Protein AF-A0AAE6NYD7-F1 (afdb_monomer)

pLDDT: mean 76.39, std 18.07, range [29.16, 95.94]

Sequence (90 aa):
MANADTKNPFEGFTFWFGPNAGNQHGTVERGAIAFNGDPVAIYKHNLNTNLVSVATIDGKTKTTQAGGLRAEQVAEMLLRELMAEAKKAV

Mean predicted aligned error: 8.81 Å

Secondary structure (DSSP, 8-state):
--------SSTTEEEEE-TTTT-STTSEEEEEEEETTEEEEEEEEETTTTEEEEEETTS-EEEEE-TTS-HHHHHHHHHHHHHHHHHHT-

Radius of gyration: 13.75 Å; Cα contacts (8 Å, |Δi|>4): 138; chains: 1; bounding box: 28×37×41 Å

Nearest PDB structures (foldseek):
  8r54-assembly1_A  TM=6.179E-01  e=4.843E-01  Mus musculus
  6vhh-assembly1_A  TM=6.187E-01  e=6.147E-01  Homo sapiens
  6ske-assembly2_C  TM=6.132E-01  e=6.147E-01  Gallus gallus
  5yht-assembly1_B  TM=6.202E-01  e=8.283E-01  Mycobacterium tuberculosis H37Rv
  2pcr-assembly1_A  TM=4.841E-01  e=8.283E-01  Aquifex aeolicus VF5

Structure (mmCIF, N/CA/C/O backbone):
data_AF-A0AAE6NYD7-F1
#
_entry.id   AF-A0AAE6NYD7-F1
#
loop_
_atom_site.group_PDB
_atom_site.id
_atom_site.type_symbol
_atom_site.label_atom_id
_atom_site.label_alt_id
_atom_site.label_comp_id
_atom_site.label_asym_id
_atom_site.label_entity_id
_atom_site.label_seq_id
_atom_site.pdbx_PDB_ins_code
_atom_site.Cartn_x
_atom_site.Cartn_y
_atom_site.Cartn_z
_atom_site.occupancy
_atom_site.B_iso_or_equiv
_atom_site.auth_seq_id
_atom_site.auth_comp_id
_atom_site.auth_asym_id
_atom_site.auth_atom_id
_atom_site.pdbx_PDB_model_num
ATOM 1 N N . MET A 1 1 ? -6.600 -28.826 -15.827 1.00 32.50 1 MET A N 1
ATOM 2 C CA . MET A 1 1 ? -5.496 -28.979 -14.858 1.00 32.50 1 MET A CA 1
ATOM 3 C C . MET A 1 1 ? -5.476 -27.724 -14.004 1.00 32.50 1 MET A C 1
ATOM 5 O O . MET A 1 1 ? -5.175 -26.664 -14.532 1.00 32.50 1 MET A O 1
ATOM 9 N N . ALA A 1 2 ? -5.934 -27.818 -12.754 1.00 29.16 2 ALA A N 1
ATOM 10 C CA . ALA A 1 2 ? -5.875 -26.717 -11.796 1.00 29.16 2 ALA A CA 1
ATOM 11 C C . ALA A 1 2 ? -4.425 -26.596 -11.313 1.00 29.16 2 ALA A C 1
ATOM 13 O O . ALA A 1 2 ? -3.845 -27.593 -10.881 1.00 29.16 2 ALA A O 1
ATOM 14 N N . ASN A 1 3 ? -3.822 -25.418 -11.470 1.00 37.53 3 ASN A N 1
ATOM 15 C CA . ASN A 1 3 ? -2.494 -25.164 -10.927 1.00 37.53 3 ASN A CA 1
ATOM 16 C C . ASN A 1 3 ? -2.567 -25.251 -9.404 1.00 37.53 3 ASN A C 1
ATOM 18 O O . ASN A 1 3 ? -3.506 -24.734 -8.805 1.00 37.53 3 ASN A O 1
ATOM 22 N N . ALA A 1 4 ? -1.585 -25.945 -8.828 1.00 37.34 4 ALA A N 1
ATOM 23 C CA . ALA A 1 4 ? -1.457 -26.197 -7.405 1.00 37.34 4 ALA A CA 1
ATOM 24 C C . ALA A 1 4 ? -1.721 -24.925 -6.596 1.00 37.34 4 ALA A C 1
ATOM 26 O O . ALA A 1 4 ? -1.118 -23.887 -6.872 1.00 37.34 4 ALA A O 1
ATOM 27 N N . ASP A 1 5 ? -2.604 -25.042 -5.602 1.00 43.44 5 ASP A N 1
ATOM 28 C CA . ASP A 1 5 ? -2.802 -24.073 -4.534 1.00 43.44 5 ASP A CA 1
ATOM 29 C C . ASP A 1 5 ? -1.449 -23.710 -3.905 1.00 43.44 5 ASP A C 1
ATOM 31 O O . ASP A 1 5 ? -0.996 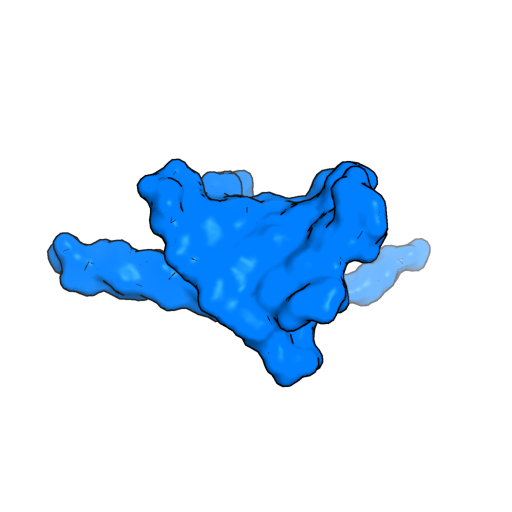-24.306 -2.925 1.00 43.44 5 ASP A O 1
ATOM 35 N N . THR A 1 6 ? -0.789 -22.688 -4.445 1.00 42.31 6 THR A N 1
ATOM 36 C CA . THR 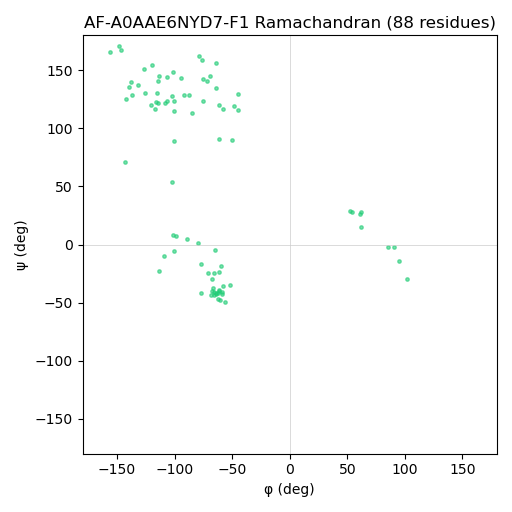A 1 6 ? 0.078 -21.832 -3.651 1.00 42.31 6 THR A CA 1
ATOM 37 C C . THR A 1 6 ? -0.831 -21.202 -2.615 1.00 42.31 6 THR A C 1
ATOM 39 O O . THR A 1 6 ? -1.458 -20.177 -2.883 1.00 42.31 6 THR A O 1
ATOM 42 N N . LYS A 1 7 ? -0.953 -21.855 -1.451 1.00 36.00 7 LYS A N 1
ATOM 43 C CA . LYS A 1 7 ? -1.535 -21.244 -0.259 1.00 36.00 7 LYS A CA 1
ATOM 44 C C . LYS A 1 7 ? -0.933 -19.855 -0.143 1.00 36.00 7 LYS A C 1
ATOM 46 O O . LYS A 1 7 ? 0.285 -19.723 -0.020 1.00 36.00 7 LYS A O 1
ATOM 51 N N . ASN A 1 8 ? -1.780 -18.841 -0.264 1.00 44.53 8 ASN A N 1
ATOM 52 C CA . ASN A 1 8 ? -1.365 -17.467 -0.093 1.00 44.53 8 ASN A CA 1
ATOM 53 C C . ASN A 1 8 ? -0.778 -17.362 1.329 1.00 44.53 8 ASN A C 1
ATOM 55 O O . ASN A 1 8 ? -1.517 -17.622 2.278 1.00 44.53 8 ASN A O 1
ATOM 59 N N . PRO A 1 9 ? 0.518 -17.051 1.519 1.00 45.41 9 PRO A N 1
ATOM 60 C CA . PRO A 1 9 ? 1.120 -16.985 2.856 1.00 45.41 9 PRO A CA 1
ATOM 61 C C . PRO A 1 9 ? 0.521 -15.863 3.726 1.00 45.41 9 PRO A C 1
ATOM 63 O O . PRO A 1 9 ? 0.851 -15.743 4.902 1.00 45.41 9 PRO A O 1
ATOM 66 N N . PHE A 1 10 ? -0.374 -15.059 3.151 1.00 53.69 10 PHE A N 1
ATOM 67 C CA . PHE A 1 10 ? -1.035 -13.908 3.745 1.00 53.69 10 PHE A CA 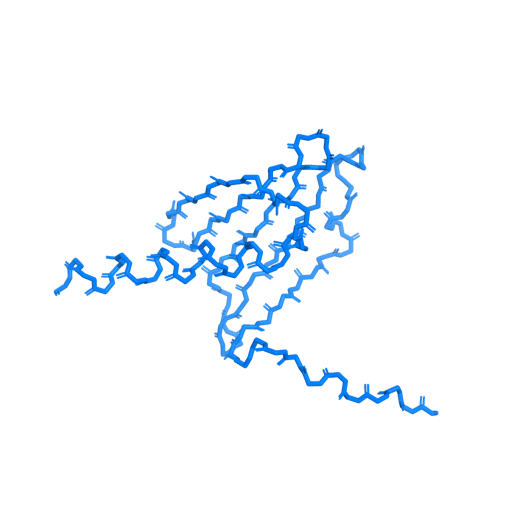1
ATOM 68 C C . PHE A 1 1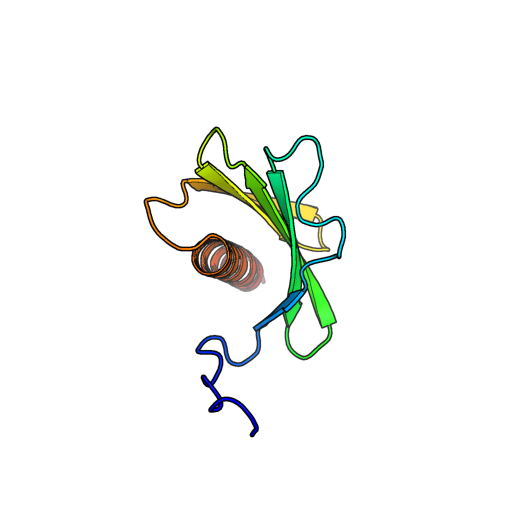0 ? -2.473 -14.242 4.175 1.00 53.69 10 PHE A C 1
ATOM 70 O O . PHE A 1 10 ? -3.412 -13.570 3.751 1.00 53.69 10 PHE A O 1
ATOM 77 N N . GLU A 1 11 ? -2.679 -15.297 4.977 1.00 56.47 11 GLU A N 1
ATOM 78 C CA . GLU A 1 11 ? -4.011 -15.625 5.518 1.00 56.47 11 GLU A CA 1
ATOM 79 C C . GLU A 1 11 ? -4.669 -14.363 6.116 1.00 56.47 11 GLU A C 1
ATOM 81 O O . GLU A 1 11 ? -4.118 -13.710 7.004 1.00 56.47 11 GLU A O 1
ATOM 86 N N . GLY A 1 12 ? -5.824 -13.977 5.566 1.00 67.88 12 GLY A N 1
ATOM 87 C CA . GLY A 1 12 ? -6.563 -12.767 5.937 1.00 67.88 12 GLY A CA 1
ATOM 88 C C . GLY A 1 12 ? -6.413 -11.586 4.973 1.00 67.88 12 GLY A C 1
ATOM 89 O O . GLY A 1 12 ? -7.384 -10.848 4.830 1.00 67.88 12 GLY A O 1
ATOM 90 N N . PHE A 1 13 ? -5.290 -11.419 4.259 1.00 76.06 13 PHE A N 1
ATOM 91 C CA . PHE A 1 13 ? -5.103 -10.333 3.283 1.00 76.06 13 PHE A CA 1
ATOM 92 C C . PHE A 1 13 ? -5.257 -10.812 1.837 1.00 76.06 13 PHE A C 1
ATOM 94 O O . PHE A 1 13 ? -4.594 -11.742 1.380 1.00 76.06 13 PHE A O 1
ATOM 101 N N . THR A 1 14 ? -6.112 -10.128 1.082 1.00 80.69 14 THR A N 1
ATOM 102 C CA . THR A 1 14 ? -6.291 -10.348 -0.357 1.00 80.69 14 THR A CA 1
ATOM 103 C C . THR A 1 14 ? -5.861 -9.106 -1.120 1.00 80.69 1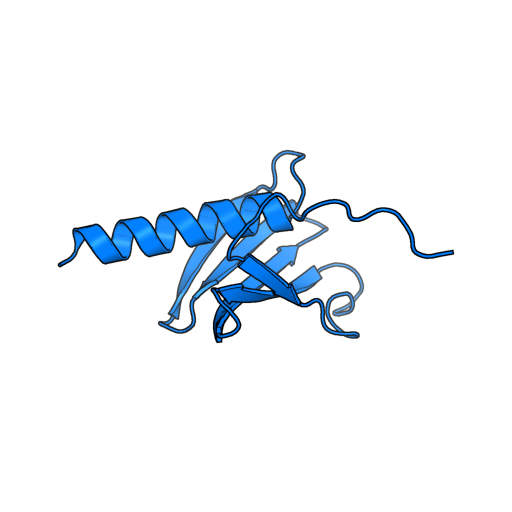4 THR A C 1
ATOM 105 O O . THR A 1 14 ? -6.304 -8.002 -0.810 1.00 80.69 14 THR A O 1
ATOM 108 N N . PHE A 1 15 ? -5.020 -9.290 -2.134 1.00 80.56 15 PHE A N 1
ATOM 109 C CA . PHE A 1 15 ? -4.579 -8.217 -3.019 1.00 80.56 15 PHE A CA 1
ATOM 110 C C . PHE A 1 15 ? -5.373 -8.278 -4.320 1.00 80.56 15 PHE A C 1
ATOM 112 O O . PHE A 1 15 ? -5.397 -9.308 -4.996 1.00 80.56 15 PHE A O 1
ATOM 119 N N . TRP A 1 16 ? -6.032 -7.177 -4.670 1.00 77.31 16 TRP A N 1
ATOM 120 C CA . TRP A 1 16 ? -6.723 -7.025 -5.944 1.00 77.31 16 TRP A CA 1
ATOM 121 C C . TRP A 1 16 ? -5.970 -6.053 -6.832 1.00 77.31 16 TRP A C 1
ATOM 123 O O . TRP A 1 16 ? -5.791 -4.879 -6.504 1.00 77.31 16 TRP A O 1
ATOM 133 N N . PHE A 1 17 ? -5.589 -6.547 -8.000 1.00 70.62 17 PHE A N 1
ATOM 134 C CA . PHE A 1 17 ? -4.957 -5.767 -9.047 1.00 70.62 17 PHE A CA 1
ATOM 135 C C . PHE A 1 17 ? -6.043 -5.443 -10.067 1.00 70.62 17 PHE A C 1
ATOM 137 O O . PHE A 1 17 ? -6.621 -6.339 -10.682 1.00 70.62 17 PHE A O 1
ATOM 144 N N . GLY A 1 18 ? -6.384 -4.165 -10.217 1.00 57.78 18 GLY A N 1
ATOM 145 C CA . GLY A 1 18 ? -7.303 -3.762 -11.278 1.00 57.78 18 GLY A CA 1
ATOM 146 C C . GLY A 1 18 ? -6.692 -4.027 -12.664 1.00 57.78 18 GLY A C 1
ATOM 147 O O . GLY A 1 18 ? -5.475 -3.991 -12.807 1.00 57.78 18 GLY A O 1
ATOM 148 N N . PRO A 1 19 ? -7.493 -4.190 -13.729 1.00 50.97 19 PRO A N 1
ATOM 149 C CA . PRO A 1 19 ? -6.974 -4.246 -15.103 1.00 50.97 19 PRO A CA 1
ATOM 150 C C . PRO A 1 19 ? -6.213 -2.964 -15.511 1.00 50.97 19 PRO A C 1
ATOM 152 O O . PRO A 1 19 ? -5.391 -2.993 -16.420 1.00 50.97 19 PRO A O 1
ATOM 155 N N . ASN A 1 20 ? -6.426 -1.858 -14.783 1.00 50.59 20 ASN A N 1
ATOM 156 C CA . ASN A 1 20 ? -5.683 -0.595 -14.895 1.00 50.59 20 ASN A CA 1
ATOM 157 C C . ASN A 1 20 ? -4.625 -0.397 -13.791 1.00 50.59 20 ASN A C 1
ATOM 159 O O . ASN A 1 20 ? -4.050 0.688 -13.687 1.00 50.59 20 ASN A O 1
ATOM 163 N N . ALA A 1 21 ? -4.364 -1.420 -12.968 1.00 50.28 21 ALA A N 1
ATOM 164 C CA . ALA A 1 21 ? -3.316 -1.416 -11.950 1.00 50.28 21 ALA A CA 1
ATOM 165 C C . ALA A 1 21 ? -1.965 -1.019 -12.537 1.00 50.28 21 ALA A C 1
ATOM 167 O O . ALA A 1 21 ? -1.218 -0.330 -11.864 1.00 50.28 21 ALA A O 1
ATOM 168 N N . GLY A 1 22 ? -1.679 -1.406 -13.781 1.00 46.00 22 GLY A N 1
ATOM 169 C CA . GLY A 1 22 ? -0.369 -1.234 -14.402 1.00 46.00 22 GLY A CA 1
ATOM 170 C C . GLY A 1 22 ? -0.194 -0.041 -15.341 1.00 46.00 22 GLY A C 1
ATOM 171 O O . GLY A 1 22 ? 0.830 0.005 -16.012 1.00 46.00 22 GLY A O 1
ATOM 172 N N . ASN A 1 23 ? -1.138 0.903 -15.485 1.00 48.78 23 ASN A N 1
ATOM 173 C CA . ASN A 1 23 ? -0.993 1.878 -16.577 1.00 48.78 23 ASN A CA 1
ATOM 174 C C . ASN A 1 23 ? -1.443 3.314 -16.283 1.00 48.78 23 ASN A C 1
ATOM 176 O O . ASN A 1 23 ? -2.370 3.851 -16.880 1.00 48.78 23 ASN A O 1
ATOM 180 N N . GLN A 1 24 ? -0.672 4.000 -15.438 1.00 50.44 24 GLN A N 1
ATOM 181 C CA . GLN A 1 24 ? -0.303 5.383 -15.750 1.00 50.44 24 GLN A CA 1
ATOM 182 C C . GLN A 1 24 ? 1.128 5.355 -16.308 1.00 50.44 24 GLN A C 1
ATOM 184 O O . GLN A 1 24 ? 2.101 5.395 -15.560 1.00 50.44 24 GLN A O 1
ATOM 189 N N . HIS A 1 25 ? 1.251 5.194 -17.630 1.00 59.19 25 HIS A N 1
ATOM 190 C CA . HIS A 1 25 ? 2.526 5.203 -18.370 1.00 59.19 25 HIS A CA 1
ATOM 191 C C . HIS A 1 25 ? 3.535 4.093 -17.987 1.00 59.19 25 HIS A C 1
ATOM 193 O O . HIS A 1 25 ? 4.737 4.313 -18.090 1.00 59.19 25 HIS A O 1
ATOM 199 N N . GLY A 1 26 ? 3.094 2.922 -17.509 1.00 62.22 26 GLY A N 1
ATOM 200 C CA . GLY A 1 26 ? 3.998 1.815 -17.145 1.00 62.22 26 GLY A CA 1
ATOM 201 C C . GLY A 1 26 ? 4.996 2.109 -16.013 1.00 62.22 26 GLY A C 1
ATOM 202 O O . GLY A 1 26 ? 5.966 1.380 -15.855 1.00 62.22 26 GLY A O 1
ATOM 203 N N . THR A 1 27 ? 4.794 3.178 -15.236 1.00 73.88 27 THR A N 1
ATOM 204 C CA . THR A 1 27 ? 5.726 3.597 -14.165 1.00 73.88 27 THR A CA 1
ATOM 205 C C . THR A 1 27 ? 5.178 3.367 -12.764 1.00 73.88 27 THR A C 1
ATOM 207 O O . THR A 1 27 ? 5.897 3.530 -11.779 1.00 73.88 27 THR A O 1
ATOM 210 N N . VAL A 1 28 ? 3.897 3.016 -12.649 1.00 80.62 28 VAL A N 1
ATOM 211 C CA . VAL A 1 28 ? 3.219 2.849 -11.369 1.00 80.62 28 VAL A CA 1
ATOM 212 C C . VAL A 1 28 ? 2.251 1.679 -11.440 1.00 80.62 28 VAL A C 1
ATOM 214 O O . VAL A 1 28 ? 1.324 1.703 -12.249 1.00 80.62 28 VAL A O 1
ATOM 217 N N . GLU A 1 29 ? 2.416 0.742 -10.515 1.00 82.50 29 GLU A N 1
ATOM 218 C CA . GLU A 1 29 ? 1.456 -0.313 -10.213 1.00 82.50 29 GLU A CA 1
ATOM 219 C C . GLU A 1 29 ? 0.543 0.104 -9.051 1.00 82.50 29 GLU A C 1
ATOM 221 O O . GLU A 1 29 ? 0.974 0.789 -8.121 1.00 82.50 29 GLU A O 1
ATOM 226 N N . ARG A 1 30 ? -0.739 -0.265 -9.090 1.00 83.81 30 ARG A N 1
ATOM 227 C CA . ARG A 1 30 ? -1.730 0.066 -8.054 1.00 83.81 30 ARG A CA 1
ATOM 228 C C . ARG A 1 30 ? -2.624 -1.125 -7.753 1.00 83.81 30 ARG A C 1
ATOM 230 O O . ARG A 1 30 ? -3.123 -1.758 -8.674 1.00 83.81 30 ARG A O 1
ATOM 237 N N . GLY A 1 31 ? -2.944 -1.351 -6.490 1.00 82.75 31 GLY A N 1
ATOM 238 C CA . GLY A 1 31 ? -3.927 -2.361 -6.111 1.00 82.75 31 GLY A CA 1
ATOM 239 C C . GLY A 1 31 ? -4.694 -1.989 -4.856 1.00 82.75 31 GLY A C 1
ATOM 240 O O . GLY A 1 31 ? -4.374 -1.018 -4.172 1.00 82.75 31 GLY A O 1
ATOM 241 N N . ALA A 1 32 ? -5.731 -2.762 -4.569 1.00 86.19 32 ALA A N 1
ATOM 242 C CA . ALA A 1 32 ? -6.457 -2.708 -3.311 1.00 86.19 32 ALA A CA 1
ATOM 243 C C . ALA A 1 32 ? -6.018 -3.870 -2.417 1.00 86.19 32 ALA A C 1
ATOM 245 O O . ALA A 1 32 ? -5.679 -4.948 -2.906 1.00 86.19 32 ALA A O 1
ATOM 246 N N . ILE A 1 33 ? -6.038 -3.640 -1.111 1.00 88.56 33 ILE A N 1
ATOM 247 C CA . ILE A 1 33 ? -5.807 -4.648 -0.085 1.00 88.56 33 ILE A CA 1
ATOM 248 C C . ILE A 1 33 ? -7.112 -4.807 0.686 1.00 88.56 33 ILE A C 1
ATOM 250 O O . ILE A 1 33 ? -7.627 -3.839 1.252 1.00 88.56 33 ILE A O 1
ATOM 254 N N . ALA A 1 34 ? -7.637 -6.025 0.710 1.00 85.25 34 ALA A N 1
ATOM 255 C CA . ALA A 1 34 ? -8.783 -6.407 1.517 1.00 85.25 34 ALA A CA 1
ATOM 256 C C . ALA A 1 34 ? -8.339 -7.267 2.703 1.00 85.25 34 ALA A C 1
ATOM 258 O O . ALA A 1 34 ? -7.427 -8.082 2.563 1.00 85.25 34 ALA A O 1
ATOM 259 N N . PHE A 1 35 ? -8.992 -7.106 3.852 1.00 83.00 35 PHE A N 1
ATOM 260 C CA . PHE A 1 35 ? -8.833 -7.959 5.025 1.00 83.00 35 PHE A CA 1
ATOM 261 C C . PHE A 1 35 ? -10.159 -8.665 5.309 1.00 83.00 35 PHE A C 1
ATOM 263 O O . PHE A 1 35 ? -11.181 -8.002 5.448 1.00 83.00 35 PHE A O 1
ATOM 270 N N . ASN A 1 36 ? -10.169 -10.000 5.346 1.00 81.88 36 ASN A N 1
ATOM 271 C CA . ASN A 1 36 ? -11.393 -10.810 5.482 1.00 81.88 36 ASN A CA 1
ATOM 272 C C . ASN A 1 36 ? -12.505 -10.482 4.456 1.00 81.88 36 ASN A C 1
ATOM 274 O O . ASN A 1 36 ? -13.683 -10.681 4.729 1.00 81.88 36 ASN A O 1
ATOM 278 N N . GLY A 1 37 ? -12.131 -10.007 3.264 1.00 76.31 37 GLY A N 1
ATOM 279 C CA . GLY A 1 37 ? -13.066 -9.634 2.194 1.00 76.31 37 GLY A CA 1
ATOM 280 C C . GLY A 1 37 ? -13.438 -8.148 2.154 1.00 76.31 37 GLY A C 1
ATOM 281 O O . GLY A 1 37 ? -13.902 -7.687 1.113 1.00 76.31 37 GLY A O 1
ATOM 282 N N . ASP A 1 38 ? -13.151 -7.385 3.210 1.00 79.81 38 ASP A N 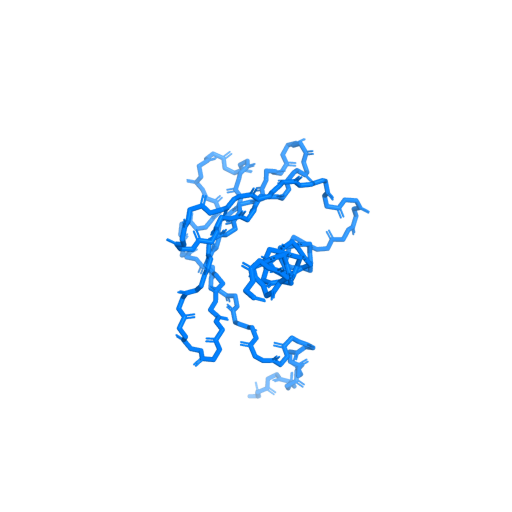1
ATOM 283 C CA . ASP A 1 38 ? -13.426 -5.948 3.265 1.00 79.81 38 ASP A CA 1
ATOM 284 C C . ASP A 1 38 ? -12.214 -5.130 2.789 1.00 79.81 38 ASP A C 1
ATOM 286 O O . ASP A 1 38 ? -11.108 -5.335 3.298 1.00 79.81 38 ASP A O 1
ATOM 290 N N . PRO A 1 39 ? -12.364 -4.186 1.840 1.00 82.44 39 PRO A N 1
ATOM 291 C CA . PRO A 1 39 ? -11.279 -3.295 1.436 1.00 82.44 39 PRO A CA 1
ATOM 292 C C . PRO A 1 39 ? -10.801 -2.436 2.613 1.00 82.44 39 PRO A C 1
ATOM 294 O O . PRO A 1 39 ? -11.561 -1.640 3.159 1.00 82.44 39 PRO A O 1
ATOM 297 N N . VAL A 1 40 ? -9.526 -2.564 2.981 1.00 88.81 40 VAL A N 1
ATOM 298 C CA . VAL A 1 40 ? -8.924 -1.835 4.113 1.00 88.81 40 VAL A CA 1
ATOM 299 C C . VAL A 1 40 ? -7.864 -0.829 3.685 1.00 88.81 40 VAL A C 1
ATOM 301 O O . VAL A 1 40 ? -7.593 0.124 4.417 1.00 88.81 40 VAL A O 1
ATOM 304 N N . ALA A 1 41 ? -7.266 -1.007 2.507 1.00 91.25 41 ALA A N 1
ATOM 305 C CA . ALA A 1 41 ? -6.254 -0.098 1.991 1.00 91.25 41 ALA A CA 1
ATOM 306 C C . ALA A 1 41 ? -6.141 -0.152 0.465 1.00 91.25 41 ALA A C 1
ATOM 308 O O . ALA A 1 41 ? -6.600 -1.084 -0.192 1.00 91.25 41 ALA A O 1
ATOM 309 N N . ILE A 1 42 ? -5.467 0.843 -0.092 1.00 90.31 42 ILE A N 1
ATOM 310 C CA . ILE A 1 42 ? -4.919 0.833 -1.444 1.00 90.31 42 ILE A CA 1
ATOM 311 C C . ILE A 1 42 ? -3.398 0.866 -1.348 1.00 90.31 42 ILE A C 1
ATOM 313 O O . ILE A 1 42 ? -2.843 1.523 -0.467 1.00 90.31 42 ILE A O 1
ATOM 317 N N . TYR A 1 43 ? -2.711 0.184 -2.257 1.00 89.00 43 TYR A N 1
ATOM 318 C CA . TYR A 1 43 ? -1.266 0.293 -2.393 1.00 89.00 43 TYR A CA 1
ATOM 319 C C . TYR A 1 43 ? -0.879 0.788 -3.784 1.00 89.00 43 TYR A C 1
ATOM 321 O O . TYR A 1 43 ? -1.612 0.638 -4.765 1.00 89.00 43 TYR A O 1
ATOM 329 N N . LYS A 1 44 ? 0.290 1.415 -3.852 1.00 90.50 44 LYS A N 1
ATOM 330 C CA . LYS A 1 44 ? 0.892 1.974 -5.055 1.00 90.50 44 LYS A CA 1
ATOM 331 C C . LYS A 1 44 ? 2.373 1.627 -5.054 1.00 90.50 44 LYS A C 1
ATOM 333 O O . LYS A 1 44 ? 3.054 1.932 -4.085 1.00 90.50 44 LYS A O 1
ATOM 338 N N . HIS A 1 45 ? 2.890 1.065 -6.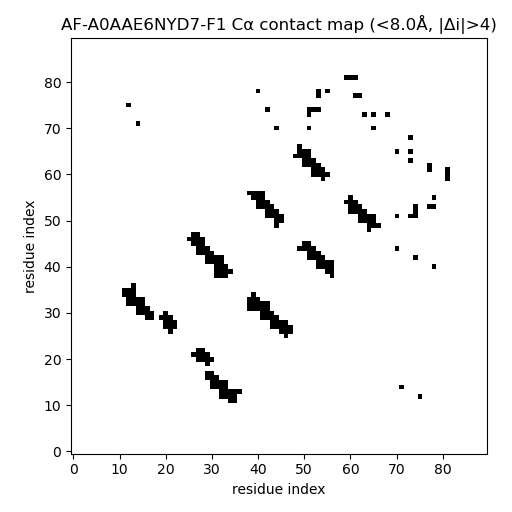134 1.00 89.50 45 HIS A N 1
ATOM 339 C CA . HIS A 1 45 ? 4.315 0.814 -6.323 1.00 89.50 45 HIS A CA 1
ATOM 340 C C . HIS A 1 45 ? 4.822 1.623 -7.510 1.00 89.50 45 HIS A C 1
ATOM 342 O O . HIS A 1 45 ? 4.352 1.473 -8.630 1.00 89.50 45 HIS A O 1
ATOM 348 N N . ASN A 1 46 ? 5.742 2.545 -7.259 1.00 89.75 46 ASN A N 1
ATOM 349 C CA . ASN A 1 46 ? 6.419 3.303 -8.297 1.00 89.75 46 ASN A CA 1
ATOM 350 C C . ASN A 1 46 ? 7.609 2.486 -8.808 1.00 89.75 46 ASN A C 1
ATOM 352 O O . ASN A 1 46 ? 8.576 2.296 -8.076 1.00 89.75 46 ASN A O 1
ATOM 356 N N . LEU A 1 47 ? 7.546 2.044 -10.061 1.00 85.81 47 LEU A N 1
ATOM 357 C CA . LEU A 1 47 ? 8.556 1.197 -10.694 1.00 85.81 47 LEU A CA 1
ATOM 358 C C . LEU A 1 47 ? 9.866 1.946 -10.987 1.00 85.81 47 LEU A C 1
ATOM 360 O O . LEU A 1 47 ? 10.923 1.325 -11.019 1.00 85.81 47 LEU A O 1
ATOM 364 N N . ASN A 1 48 ? 9.829 3.278 -11.134 1.00 88.00 48 ASN A N 1
ATOM 365 C CA . ASN A 1 48 ? 11.033 4.084 -11.371 1.00 88.00 48 ASN A CA 1
ATOM 366 C C . ASN A 1 48 ? 11.851 4.293 -10.094 1.00 88.00 48 ASN A C 1
ATOM 368 O O . ASN A 1 48 ? 13.077 4.258 -10.122 1.00 88.00 48 ASN A O 1
ATOM 372 N N . THR A 1 49 ? 11.177 4.560 -8.973 1.00 89.69 49 THR A N 1
ATOM 373 C CA . THR A 1 49 ? 11.837 4.842 -7.684 1.00 89.69 49 THR A CA 1
ATOM 374 C C . THR A 1 49 ? 11.857 3.642 -6.744 1.00 89.69 49 THR A C 1
ATOM 376 O O . THR A 1 49 ? 12.447 3.711 -5.666 1.00 89.69 49 THR A O 1
ATOM 379 N N . ASN A 1 50 ? 11.190 2.557 -7.133 1.00 89.44 50 ASN A N 1
ATOM 380 C CA . ASN A 1 50 ? 10.940 1.369 -6.329 1.00 89.44 50 ASN A CA 1
ATOM 381 C C . ASN A 1 50 ? 10.261 1.664 -4.973 1.00 89.44 50 ASN A C 1
ATOM 383 O O . ASN A 1 50 ? 10.468 0.948 -3.992 1.00 89.44 50 ASN A O 1
ATOM 387 N N . LEU A 1 51 ? 9.478 2.747 -4.901 1.00 93.62 51 LEU A N 1
ATOM 388 C CA . LEU A 1 51 ? 8.742 3.135 -3.697 1.00 93.62 51 LEU A CA 1
ATOM 389 C C . LEU A 1 51 ? 7.378 2.458 -3.663 1.00 93.62 51 LEU A C 1
ATOM 391 O O . LEU A 1 51 ? 6.606 2.571 -4.612 1.00 93.62 51 LEU A O 1
ATOM 395 N N . VAL A 1 52 ? 7.066 1.819 -2.546 1.00 92.94 52 VAL A N 1
ATOM 396 C CA . VAL A 1 52 ? 5.760 1.242 -2.242 1.00 92.94 52 VAL A CA 1
ATOM 397 C C . VAL A 1 52 ? 5.079 2.127 -1.209 1.00 92.94 52 VAL A C 1
ATOM 399 O O . VAL A 1 52 ? 5.619 2.370 -0.132 1.00 92.94 52 VAL A O 1
ATOM 402 N N . SER A 1 53 ? 3.887 2.602 -1.539 1.00 94.25 53 SER A N 1
ATOM 403 C CA . SER A 1 53 ? 3.013 3.378 -0.669 1.00 94.25 53 SER A CA 1
ATOM 404 C C . SER A 1 53 ? 1.751 2.583 -0.368 1.00 94.25 53 SER A C 1
ATOM 406 O O . SER A 1 53 ? 1.192 1.962 -1.267 1.00 94.25 53 SER A O 1
ATOM 408 N N . VAL A 1 54 ? 1.268 2.655 0.866 1.00 94.50 54 VAL A N 1
ATOM 409 C CA . VAL A 1 54 ? -0.021 2.107 1.298 1.00 94.50 54 VAL A CA 1
ATOM 410 C C . VAL A 1 54 ? -0.815 3.217 1.950 1.00 94.50 54 VAL A C 1
ATOM 412 O O . VAL A 1 54 ? -0.283 3.903 2.820 1.00 94.50 54 VAL A O 1
ATOM 415 N N . ALA A 1 55 ? -2.067 3.376 1.537 1.00 94.06 55 ALA A N 1
ATOM 416 C CA . ALA A 1 55 ? -3.028 4.273 2.154 1.00 94.06 55 ALA A CA 1
ATOM 417 C C . ALA A 1 55 ? -4.236 3.465 2.639 1.00 94.06 55 ALA A C 1
ATOM 419 O O . ALA A 1 55 ? -4.898 2.799 1.844 1.00 94.06 55 ALA A O 1
ATOM 420 N N . THR A 1 56 ? -4.511 3.496 3.937 1.00 91.50 56 THR A N 1
ATOM 421 C CA . THR A 1 56 ? -5.687 2.866 4.544 1.00 91.50 56 THR A CA 1
ATOM 422 C C . THR A 1 56 ? -6.947 3.691 4.284 1.00 91.50 56 THR A C 1
ATOM 424 O O . THR A 1 56 ? -6.879 4.888 4.001 1.00 91.50 56 THR A O 1
ATOM 427 N N . ILE A 1 57 ? -8.120 3.060 4.379 1.00 86.38 57 ILE A N 1
ATOM 428 C CA . ILE A 1 57 ? -9.418 3.728 4.157 1.00 86.38 57 ILE A CA 1
ATOM 429 C C . ILE A 1 57 ? -9.705 4.870 5.146 1.00 86.38 57 ILE A C 1
ATOM 431 O O . ILE A 1 57 ? -10.466 5.777 4.826 1.00 86.38 57 ILE A O 1
ATOM 435 N N . ASP A 1 58 ? -9.076 4.853 6.324 1.00 84.00 58 ASP A N 1
ATOM 436 C CA . ASP A 1 58 ? -9.135 5.927 7.326 1.00 84.00 58 ASP A CA 1
ATOM 437 C C . ASP A 1 58 ? -8.195 7.109 6.996 1.00 84.00 58 ASP A C 1
ATOM 439 O O . ASP A 1 58 ? -8.119 8.077 7.751 1.00 84.00 58 ASP A O 1
ATOM 443 N N . GLY A 1 59 ? -7.481 7.046 5.868 1.00 87.38 59 GLY A N 1
ATOM 444 C CA . GLY A 1 59 ? -6.624 8.109 5.349 1.00 87.38 59 GLY A CA 1
ATOM 445 C C . GLY A 1 59 ? -5.166 8.052 5.807 1.00 87.38 59 GLY A C 1
ATOM 446 O O . GLY A 1 59 ? -4.364 8.874 5.352 1.00 87.38 59 GLY A O 1
ATOM 447 N N . LYS A 1 60 ? -4.765 7.099 6.661 1.00 92.12 60 LYS A N 1
ATOM 448 C CA . LYS A 1 60 ? -3.349 6.972 7.045 1.00 92.12 60 LYS A CA 1
ATOM 44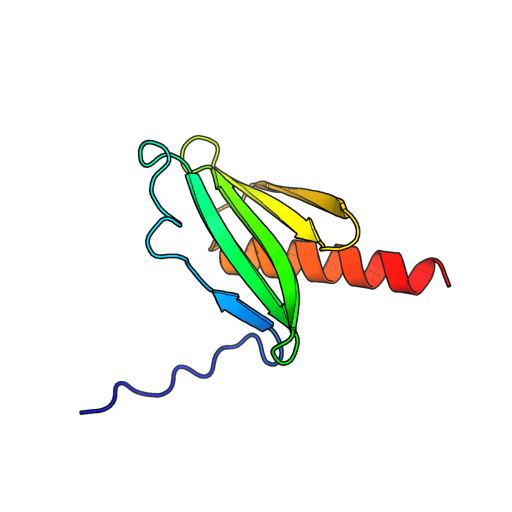9 C C . LYS A 1 60 ? -2.528 6.433 5.885 1.00 92.12 60 LYS A C 1
ATOM 451 O O . LYS A 1 60 ? -2.958 5.550 5.155 1.00 92.12 60 LYS A O 1
ATOM 456 N N . THR A 1 61 ? -1.322 6.966 5.714 1.00 93.94 61 THR A N 1
ATOM 457 C CA . THR A 1 61 ? -0.442 6.585 4.606 1.00 93.94 61 THR A CA 1
ATOM 458 C C . THR A 1 61 ? 0.964 6.295 5.107 1.00 93.94 61 THR A C 1
ATOM 460 O O . THR A 1 61 ? 1.516 7.064 5.891 1.00 93.94 61 THR A O 1
ATOM 463 N N . LYS A 1 62 ? 1.575 5.222 4.602 1.00 95.25 62 LYS A N 1
ATOM 464 C CA . LYS A 1 62 ? 3.009 4.944 4.742 1.00 95.25 62 LYS A CA 1
ATOM 465 C C . LYS A 1 62 ? 3.645 4.698 3.388 1.00 95.25 62 LYS A C 1
ATOM 467 O O . LYS A 1 62 ? 2.987 4.237 2.463 1.00 95.25 62 LYS A O 1
ATOM 472 N N . THR A 1 63 ? 4.928 5.026 3.268 1.00 95.94 63 THR A N 1
ATOM 473 C CA . THR A 1 63 ? 5.717 4.797 2.054 1.00 95.94 63 THR A CA 1
ATOM 474 C C . THR A 1 63 ? 7.110 4.318 2.427 1.00 95.94 63 THR A C 1
ATOM 476 O O . THR A 1 63 ? 7.727 4.887 3.323 1.00 95.94 63 THR A O 1
ATOM 479 N N . THR A 1 64 ? 7.614 3.301 1.733 1.00 95.25 64 THR A N 1
ATOM 480 C CA . THR A 1 64 ? 8.989 2.811 1.885 1.00 95.25 64 THR A CA 1
ATOM 481 C C . THR A 1 64 ? 9.540 2.288 0.559 1.00 95.25 64 THR A C 1
ATOM 483 O O . THR A 1 64 ? 8.792 2.111 -0.401 1.00 95.25 64 THR A O 1
ATOM 486 N N . GLN A 1 65 ? 10.848 2.056 0.471 1.00 93.56 65 GLN A N 1
ATOM 487 C CA . GLN A 1 65 ? 11.432 1.350 -0.672 1.00 93.56 65 GLN A CA 1
ATOM 488 C C . GLN A 1 65 ? 11.142 -0.147 -0.578 1.00 93.56 65 GLN A C 1
ATOM 490 O O . GLN A 1 65 ? 11.225 -0.725 0.503 1.00 93.56 65 GLN A O 1
ATOM 495 N N . ALA A 1 66 ? 10.875 -0.798 -1.714 1.00 87.19 66 ALA A N 1
ATOM 496 C CA . ALA A 1 66 ? 10.652 -2.241 -1.725 1.00 87.19 66 ALA A CA 1
ATOM 497 C C . ALA A 1 66 ? 11.910 -3.040 -1.342 1.00 87.19 66 ALA A C 1
ATOM 499 O O . ALA A 1 66 ? 11.809 -4.169 -0.877 1.00 87.19 66 ALA A O 1
ATOM 500 N N . GLY A 1 67 ? 13.106 -2.471 -1.543 1.00 83.88 67 GLY A N 1
ATOM 501 C CA . GLY A 1 67 ? 14.361 -3.079 -1.084 1.00 83.88 67 GLY A CA 1
ATOM 502 C C . GLY A 1 67 ? 14.657 -4.454 -1.695 1.00 83.88 67 GLY A C 1
ATOM 503 O O . GLY A 1 67 ? 15.321 -5.269 -1.067 1.00 83.88 67 GLY A O 1
ATOM 504 N N . GLY A 1 68 ? 14.135 -4.733 -2.895 1.00 80.50 68 GLY A N 1
ATOM 505 C CA . GLY A 1 68 ? 14.252 -6.040 -3.556 1.00 80.50 68 GLY A CA 1
ATOM 506 C C . GLY A 1 68 ? 13.187 -7.064 -3.144 1.00 80.50 68 GLY A C 1
ATOM 507 O O . GLY A 1 68 ? 13.160 -8.161 -3.698 1.00 80.50 68 GLY A O 1
ATOM 508 N N . LEU A 1 69 ? 12.292 -6.714 -2.217 1.00 83.56 69 LEU A N 1
ATOM 509 C CA . LEU A 1 69 ? 11.089 -7.487 -1.912 1.00 83.56 69 LEU A CA 1
ATOM 510 C C . LEU A 1 69 ? 9.999 -7.231 -2.957 1.00 83.56 69 LEU A C 1
ATOM 512 O O . LEU A 1 69 ? 10.024 -6.233 -3.682 1.00 83.56 69 LEU A O 1
ATOM 516 N N . ARG A 1 70 ? 9.007 -8.126 -3.010 1.00 84.94 70 ARG A N 1
ATOM 517 C CA . ARG A 1 70 ? 7.812 -7.912 -3.834 1.00 84.94 70 ARG A CA 1
ATOM 518 C C . ARG A 1 70 ? 6.965 -6.784 -3.246 1.00 84.94 70 ARG A C 1
ATOM 520 O O . ARG A 1 70 ? 6.870 -6.649 -2.024 1.00 84.94 70 ARG A O 1
ATOM 527 N N . ALA A 1 71 ? 6.330 -5.993 -4.108 1.00 83.75 71 ALA A N 1
ATOM 528 C CA . ALA A 1 71 ? 5.546 -4.834 -3.691 1.00 83.75 71 ALA A CA 1
ATOM 529 C C . ALA A 1 71 ? 4.419 -5.203 -2.715 1.00 83.75 71 ALA A C 1
ATOM 531 O O . ALA A 1 71 ? 4.165 -4.463 -1.769 1.00 83.75 71 ALA A O 1
ATOM 532 N N . GLU A 1 72 ? 3.795 -6.367 -2.888 1.00 84.56 72 GLU A N 1
ATOM 533 C CA . GLU A 1 72 ? 2.720 -6.878 -2.036 1.00 84.56 72 GLU A CA 1
ATOM 534 C C . GLU A 1 72 ? 3.202 -7.185 -0.617 1.00 84.56 72 GLU A C 1
ATOM 536 O O . GLU A 1 72 ? 2.520 -6.847 0.344 1.00 84.56 72 GLU A O 1
ATOM 541 N N . GLN A 1 73 ? 4.400 -7.761 -0.473 1.00 86.75 73 GLN A N 1
ATOM 542 C CA . GLN A 1 73 ? 4.993 -8.062 0.838 1.00 86.75 73 GLN A CA 1
ATOM 543 C C . GLN A 1 73 ? 5.269 -6.776 1.617 1.00 86.75 73 GLN A C 1
ATOM 545 O O . GLN A 1 73 ? 5.007 -6.674 2.814 1.00 86.75 73 GLN A O 1
ATOM 550 N N . VAL A 1 74 ? 5.788 -5.771 0.916 1.00 90.00 74 VAL A N 1
ATOM 551 C CA . VAL A 1 74 ? 6.078 -4.458 1.492 1.00 90.00 74 VAL A CA 1
ATOM 552 C C . VAL A 1 74 ? 4.774 -3.753 1.847 1.00 90.00 74 VAL A C 1
ATOM 554 O O . VAL A 1 74 ? 4.651 -3.190 2.931 1.00 90.00 74 VAL A O 1
ATOM 557 N N . ALA A 1 75 ? 3.776 -3.818 0.968 1.00 89.81 75 ALA A N 1
ATOM 558 C CA . ALA A 1 75 ? 2.471 -3.230 1.206 1.00 89.81 75 ALA A CA 1
ATOM 559 C C . ALA A 1 75 ? 1.764 -3.869 2.415 1.00 89.81 75 ALA A C 1
ATOM 561 O O . ALA A 1 75 ? 1.213 -3.165 3.259 1.00 89.81 75 ALA A O 1
ATOM 562 N N . GLU A 1 76 ? 1.833 -5.190 2.559 1.00 88.88 76 GLU A N 1
ATOM 563 C CA . GLU A 1 76 ? 1.329 -5.879 3.745 1.00 88.88 76 GLU A CA 1
ATOM 564 C C . GLU A 1 76 ? 2.051 -5.427 5.017 1.00 88.88 76 GLU A C 1
ATOM 566 O O . GLU A 1 76 ? 1.402 -5.112 6.013 1.00 88.88 76 GLU A O 1
ATOM 571 N N . MET A 1 77 ? 3.386 -5.374 4.995 1.00 91.62 77 MET A N 1
ATOM 572 C CA . MET A 1 77 ? 4.184 -4.936 6.140 1.00 91.62 77 MET A CA 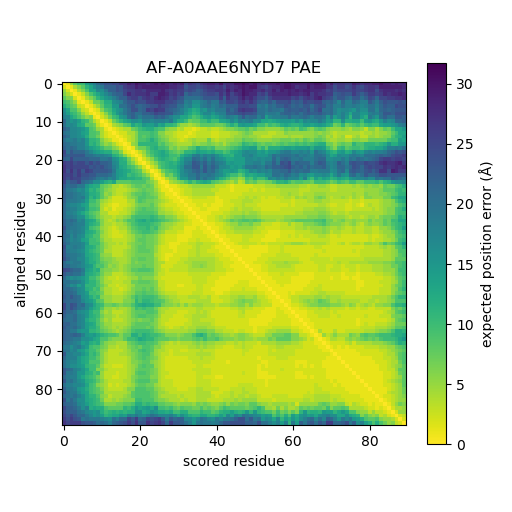1
ATOM 573 C C . MET A 1 77 ? 3.769 -3.530 6.584 1.00 91.62 77 MET A C 1
ATOM 575 O O . MET A 1 77 ? 3.444 -3.325 7.753 1.00 91.62 77 MET A O 1
ATOM 579 N N . LEU A 1 78 ? 3.687 -2.585 5.641 1.00 91.88 78 LEU A N 1
ATOM 580 C CA . LEU A 1 78 ? 3.236 -1.218 5.907 1.00 91.88 78 LEU A CA 1
ATOM 581 C C . LEU A 1 78 ? 1.816 -1.181 6.490 1.00 91.88 78 LEU A C 1
ATOM 583 O O . LEU A 1 78 ? 1.548 -0.420 7.421 1.00 91.88 78 LEU A O 1
ATOM 587 N N . LEU A 1 79 ? 0.911 -2.013 5.972 1.00 90.69 79 LEU A N 1
ATOM 588 C CA . LEU A 1 79 ? -0.457 -2.112 6.469 1.00 90.69 79 LEU A CA 1
ATOM 589 C C . LEU A 1 79 ? -0.513 -2.665 7.899 1.00 90.69 79 LEU A C 1
ATOM 591 O O . LEU A 1 79 ? -1.226 -2.122 8.742 1.00 90.69 79 LEU A O 1
ATOM 595 N N . ARG A 1 80 ? 0.266 -3.708 8.205 1.00 89.25 80 ARG A N 1
ATOM 596 C CA . ARG A 1 80 ? 0.366 -4.274 9.559 1.00 89.25 80 ARG A CA 1
ATOM 597 C C . ARG A 1 80 ? 0.906 -3.255 10.553 1.00 89.25 80 ARG A C 1
ATOM 599 O O . ARG A 1 80 ? 0.391 -3.173 11.666 1.00 89.25 80 ARG A O 1
ATOM 606 N N . GLU A 1 81 ? 1.897 -2.459 10.161 1.00 90.44 81 GLU A N 1
ATOM 607 C CA . GLU A 1 81 ? 2.400 -1.376 11.005 1.00 90.44 81 GLU A CA 1
ATOM 608 C C . GLU A 1 81 ? 1.321 -0.321 11.280 1.00 90.44 81 GLU A C 1
ATOM 610 O O . GLU A 1 81 ? 1.120 0.051 12.434 1.00 90.44 81 GLU A O 1
ATOM 615 N N . LEU A 1 82 ? 0.592 0.122 10.248 1.00 89.00 82 LEU A N 1
ATOM 616 C CA . LEU A 1 82 ? -0.513 1.079 10.393 1.00 89.00 82 LEU A CA 1
ATOM 617 C C . LEU A 1 82 ? -1.610 0.558 11.337 1.00 89.00 82 LEU A C 1
ATOM 619 O O . LEU A 1 82 ? -2.098 1.293 12.200 1.00 89.00 82 LEU A O 1
ATOM 623 N N . MET A 1 83 ? -1.976 -0.721 11.216 1.00 84.00 83 MET A N 1
ATOM 624 C CA . MET A 1 83 ? -2.953 -1.365 12.100 1.00 84.00 83 MET A CA 1
ATOM 625 C C . MET A 1 83 ? -2.436 -1.502 13.542 1.00 84.00 83 MET A C 1
ATOM 627 O O . MET A 1 83 ? -3.184 -1.277 14.496 1.00 84.00 83 MET A O 1
ATOM 631 N N . ALA A 1 84 ? -1.157 -1.839 13.729 1.00 85.75 84 ALA A N 1
ATOM 632 C CA . ALA A 1 84 ? -0.542 -1.944 15.052 1.00 85.75 84 ALA A CA 1
ATOM 633 C C . ALA A 1 84 ? -0.450 -0.583 15.762 1.00 85.75 84 ALA A C 1
ATOM 635 O O . ALA A 1 84 ? -0.672 -0.503 16.971 1.00 85.75 84 ALA A O 1
ATOM 636 N N . GLU A 1 85 ? -0.162 0.488 15.022 1.00 81.06 85 GLU A N 1
ATOM 637 C CA . GLU A 1 85 ? -0.183 1.864 15.529 1.00 81.06 85 GLU A CA 1
ATOM 638 C C . GLU A 1 85 ? -1.589 2.284 15.962 1.00 81.06 85 GLU A C 1
ATOM 640 O O . GLU A 1 85 ? -1.749 2.868 17.032 1.00 81.06 85 GLU A O 1
ATOM 645 N N . ALA A 1 86 ? -2.619 1.934 15.185 1.00 72.75 86 ALA A N 1
ATOM 646 C CA . ALA A 1 86 ? -4.006 2.211 15.548 1.00 72.75 86 ALA A CA 1
ATOM 647 C C . ALA A 1 86 ? -4.418 1.518 16.859 1.00 72.75 86 ALA A C 1
ATOM 649 O O . ALA A 1 86 ? -5.084 2.133 17.686 1.00 72.75 86 ALA A O 1
ATOM 650 N N . LYS A 1 87 ? -3.971 0.275 17.089 1.00 70.31 87 LYS A N 1
ATOM 651 C CA . LYS A 1 87 ? -4.271 -0.471 18.322 1.00 70.31 87 LYS A CA 1
ATOM 652 C C . LYS A 1 87 ? -3.608 0.121 19.572 1.00 70.31 87 LYS A C 1
ATOM 654 O O . LYS A 1 87 ? -4.146 -0.038 20.658 1.00 70.31 87 LYS A O 1
ATOM 659 N N . LYS A 1 88 ? -2.448 0.775 19.446 1.00 65.88 88 LYS A N 1
ATOM 660 C CA . LYS A 1 88 ? -1.752 1.409 20.585 1.00 65.88 88 LYS A CA 1
ATOM 661 C C . LYS A 1 88 ? -2.365 2.744 21.013 1.00 65.88 88 LYS A C 1
ATOM 663 O O . LYS A 1 88 ? -2.033 3.230 22.086 1.00 65.88 88 LYS A O 1
ATOM 668 N N . ALA A 1 89 ? -3.193 3.351 20.166 1.00 56.56 89 ALA A N 1
ATOM 669 C CA . ALA A 1 89 ? -3.824 4.641 20.427 1.00 56.56 89 ALA A CA 1
ATOM 670 C C . ALA A 1 89 ? -5.177 4.526 21.164 1.00 56.56 89 ALA A C 1
ATOM 672 O O . ALA A 1 89 ? -5.846 5.544 21.335 1.00 56.56 89 ALA A O 1
ATOM 673 N N . VAL A 1 90 ? -5.573 3.310 21.568 1.00 50.44 90 VAL A N 1
ATOM 674 C CA . VAL A 1 90 ? -6.829 2.981 22.266 1.00 50.44 90 VAL A CA 1
ATOM 675 C C . VAL A 1 90 ? -6.533 2.456 23.663 1.00 50.44 90 VAL A C 1
ATOM 677 O O . VAL A 1 90 ? -5.592 1.639 23.788 1.00 50.44 90 VAL A O 1
#

Foldseek 3Di:
DDPDPPPPPPVQKDKAFDPCQQDPPNQKGKIFIGGPNHTFWIWMAGNVQQKIKIAGPVGDIDIDHCPPPDSVVVNVVRVVVVVVVVVVVD

Solvent-accessible surface area (backbone atoms only — not comparable to full-atom values): 5213 Å² total; per-residue (Å²): 135,83,77,78,82,72,71,67,91,47,81,57,57,44,79,45,70,51,100,66,16,56,60,66,86,70,39,34,40,36,32,40,34,19,50,81,82,45,79,48,32,37,36,37,33,30,67,82,76,41,34,32,31,33,36,36,78,89,67,54,70,48,73,47,69,33,86,89,52,58,59,66,61,48,37,50,53,52,49,52,50,55,54,53,53,57,60,71,75,106

Organism: Paracoccus pantotrophus (NCBI:txid82367)